Protein AF-A0A2T2UJ06-F1 (afdb_monomer_lite)

pLDDT: mean 90.91, std 10.74, range [47.0, 98.12]

Sequence (88 aa):
MTTPWETSRWSSVDLALLVLRVGIGISFVFVYGWAKISGGPGTWANLGENMALFGVTAWPTFWGFMAAATEFGGGILLMLGLLFRPVL

Structure (mmCIF, N/CA/C/O backbone):
data_AF-A0A2T2UJ06-F1
#
_entry.id   AF-A0A2T2UJ06-F1
#
loop_
_atom_site.group_PDB
_atom_site.id
_atom_site.type_symbol
_atom_site.label_atom_id
_atom_site.label_alt_id
_atom_site.label_comp_id
_atom_site.label_asym_id
_atom_site.label_entity_id
_atom_site.label_seq_id
_atom_site.pdbx_PDB_ins_code
_atom_site.Cartn_x
_atom_site.Cartn_y
_atom_site.Cartn_z
_atom_site.occupancy
_atom_site.B_iso_or_equiv
_atom_site.auth_seq_id
_atom_site.auth_comp_id
_atom_site.auth_asym_id
_atom_site.auth_atom_id
_atom_site.pdbx_PDB_model_num
ATOM 1 N N . MET A 1 1 ? 9.407 7.635 -39.077 1.00 66.31 1 MET A N 1
ATOM 2 C CA . MET A 1 1 ? 10.691 6.912 -39.180 1.00 66.31 1 MET A CA 1
ATOM 3 C C . MET A 1 1 ? 11.529 7.339 -37.981 1.00 66.31 1 MET A C 1
ATOM 5 O O . MET A 1 1 ? 12.042 8.447 -37.992 1.00 66.31 1 MET A O 1
ATOM 9 N N . THR A 1 2 ? 11.540 6.558 -36.899 1.00 68.50 2 THR A N 1
ATOM 10 C CA . THR A 1 2 ? 12.354 6.848 -35.703 1.00 68.50 2 THR A CA 1
ATOM 11 C C . THR A 1 2 ? 13.794 6.458 -36.008 1.00 68.50 2 THR A C 1
ATOM 13 O O . THR A 1 2 ? 14.036 5.355 -36.496 1.00 68.50 2 THR A O 1
ATOM 16 N N . THR A 1 3 ? 14.755 7.345 -35.771 1.00 74.94 3 THR A N 1
ATOM 17 C CA . THR A 1 3 ? 16.174 6.978 -35.875 1.00 74.94 3 THR A CA 1
ATOM 18 C C . THR A 1 3 ? 16.601 6.099 -34.663 1.00 74.94 3 THR A C 1
ATOM 20 O O . THR A 1 3 ? 15.792 5.885 -33.753 1.00 74.94 3 THR A O 1
ATOM 23 N N . PRO A 1 4 ? 17.810 5.505 -34.627 1.00 69.12 4 PRO A N 1
ATOM 24 C CA . PRO A 1 4 ? 18.181 4.482 -33.626 1.00 69.12 4 PRO A CA 1
ATOM 25 C C . PRO A 1 4 ? 18.340 4.958 -32.163 1.00 69.12 4 PRO A C 1
ATOM 27 O O . PRO A 1 4 ? 18.256 4.168 -31.223 1.00 69.12 4 PRO A O 1
ATOM 30 N N . TRP A 1 5 ? 18.598 6.248 -31.940 1.00 66.88 5 TRP A N 1
ATOM 31 C CA . TRP A 1 5 ? 18.816 6.844 -30.611 1.00 66.88 5 TRP A CA 1
ATOM 32 C C . TRP A 1 5 ? 17.558 7.000 -29.711 1.00 66.88 5 TRP A C 1
ATOM 34 O O . TRP A 1 5 ? 17.550 6.554 -28.572 1.00 66.88 5 TRP A O 1
ATOM 44 N N . GLU A 1 6 ? 16.464 7.580 -30.197 1.00 68.00 6 GLU A N 1
ATOM 45 C CA . GLU A 1 6 ? 15.102 7.576 -29.668 1.00 68.00 6 GLU A CA 1
ATOM 46 C C . GLU A 1 6 ? 14.627 6.182 -29.292 1.00 68.00 6 GLU A C 1
ATOM 48 O O . GLU A 1 6 ? 14.162 6.035 -28.172 1.00 68.00 6 GLU A O 1
ATOM 53 N N . THR A 1 7 ? 14.763 5.152 -30.138 1.00 71.44 7 THR A N 1
ATOM 54 C CA . THR A 1 7 ? 14.309 3.794 -29.771 1.00 71.44 7 THR A CA 1
ATOM 55 C C . THR A 1 7 ? 15.031 3.262 -28.532 1.00 71.44 7 THR A C 1
ATOM 57 O O . THR A 1 7 ? 14.399 2.675 -27.657 1.00 71.44 7 THR A O 1
ATOM 60 N N . SER A 1 8 ? 16.334 3.540 -28.403 1.00 75.06 8 SER A N 1
ATOM 61 C CA . SER A 1 8 ? 17.112 3.211 -27.200 1.00 75.06 8 SER A CA 1
ATOM 62 C C . SER A 1 8 ? 16.638 4.004 -25.968 1.00 75.06 8 SER A C 1
ATOM 64 O O . SER A 1 8 ? 16.466 3.444 -24.880 1.00 75.06 8 SER A O 1
ATOM 66 N N . ARG A 1 9 ? 16.333 5.299 -26.141 1.00 75.06 9 ARG A N 1
ATOM 67 C CA . ARG A 1 9 ? 15.785 6.155 -25.075 1.00 75.06 9 ARG A CA 1
ATOM 68 C C . ARG A 1 9 ? 14.424 5.659 -24.580 1.00 75.06 9 ARG A C 1
ATOM 70 O O . ARG A 1 9 ? 14.241 5.554 -23.372 1.00 75.06 9 ARG A O 1
ATOM 77 N N . TRP A 1 10 ? 13.499 5.331 -25.482 1.00 77.88 10 TRP A N 1
ATOM 78 C CA . TRP A 1 10 ? 12.173 4.804 -25.133 1.00 77.88 10 TRP A CA 1
ATOM 79 C C . TRP A 1 10 ? 12.282 3.473 -24.383 1.00 77.88 10 TRP A C 1
ATOM 81 O O . TRP A 1 10 ? 11.704 3.338 -23.310 1.00 77.88 10 TRP A O 1
ATOM 91 N N . SER A 1 11 ? 13.149 2.562 -24.840 1.00 83.94 11 SER A N 1
ATOM 9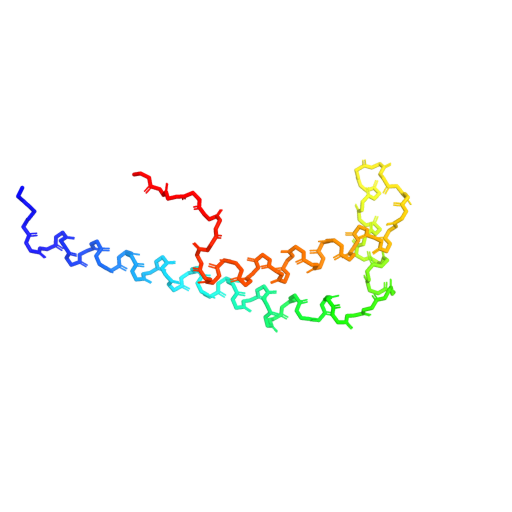2 C CA . SER A 1 11 ? 13.421 1.306 -24.127 1.00 83.94 11 SER A CA 1
ATOM 93 C C . SER A 1 11 ? 13.964 1.521 -22.708 1.00 83.94 11 SER A C 1
ATOM 95 O O . SER A 1 11 ? 13.659 0.739 -21.808 1.00 83.94 11 SER A O 1
ATOM 97 N N . SER A 1 12 ? 14.768 2.565 -22.496 1.00 89.12 12 SER A N 1
ATOM 98 C CA . SER A 1 12 ? 15.325 2.890 -21.177 1.00 89.12 12 SER A CA 1
ATOM 99 C C . SER A 1 12 ? 14.256 3.455 -20.237 1.00 89.12 12 SER A C 1
ATOM 101 O O . SER A 1 12 ? 14.237 3.130 -19.050 1.00 89.12 12 SER A O 1
ATOM 103 N N . VAL A 1 13 ? 13.346 4.274 -20.772 1.00 91.12 13 VAL A N 1
ATOM 104 C CA . VAL A 1 13 ? 12.189 4.807 -20.037 1.00 91.12 13 VAL A CA 1
ATOM 105 C C . VAL A 1 13 ? 11.233 3.681 -19.649 1.00 91.12 13 VAL A C 1
ATOM 107 O O . VAL A 1 13 ? 10.856 3.594 -18.483 1.00 91.12 13 VAL A O 1
ATOM 110 N N . ASP A 1 14 ? 10.904 2.783 -20.577 1.00 91.12 14 ASP A N 1
ATOM 111 C CA . ASP A 1 14 ? 10.016 1.647 -20.308 1.00 91.12 14 ASP A CA 1
ATOM 112 C C . ASP A 1 14 ? 10.589 0.734 -19.219 1.00 91.12 14 ASP A C 1
ATOM 114 O O . ASP A 1 14 ? 9.873 0.315 -18.307 1.00 91.12 14 ASP A O 1
ATOM 118 N N . LEU A 1 15 ? 11.902 0.481 -19.257 1.00 92.75 15 LEU A N 1
ATOM 119 C CA . LEU A 1 15 ? 12.590 -0.279 -18.219 1.00 92.75 15 LEU A CA 1
ATOM 120 C C . LEU A 1 15 ? 12.553 0.441 -16.864 1.00 92.75 15 LEU A C 1
ATOM 122 O O . LEU A 1 15 ? 12.273 -0.190 -15.845 1.00 92.75 15 LEU A O 1
ATOM 126 N N . ALA A 1 16 ? 12.799 1.753 -16.831 1.00 94.56 16 ALA A N 1
ATOM 127 C CA . ALA A 1 16 ? 12.737 2.535 -15.598 1.00 94.56 16 ALA A CA 1
ATOM 128 C C . ALA A 1 16 ? 11.324 2.532 -14.990 1.00 94.56 16 ALA A C 1
ATOM 130 O O . ALA A 1 16 ? 11.173 2.357 -13.779 1.00 94.56 16 ALA A O 1
ATOM 131 N N . LEU A 1 17 ? 10.286 2.661 -15.822 1.00 92.50 17 LEU A N 1
ATOM 132 C CA . LEU A 1 17 ? 8.888 2.576 -15.397 1.00 92.50 17 LEU A CA 1
ATOM 133 C C . LEU A 1 17 ? 8.530 1.173 -14.896 1.00 92.50 17 LEU A C 1
ATOM 135 O O . LEU A 1 17 ? 7.834 1.047 -13.886 1.00 92.50 17 LEU A O 1
ATOM 139 N N . LEU A 1 18 ? 9.038 0.120 -15.543 1.00 93.25 18 LEU A N 1
ATOM 140 C CA . LEU A 1 18 ? 8.865 -1.258 -15.083 1.00 93.25 18 LEU A CA 1
ATOM 141 C C . LEU A 1 18 ? 9.506 -1.471 -13.706 1.00 93.25 18 LEU A C 1
ATOM 143 O O . LEU A 1 18 ? 8.865 -2.030 -12.815 1.00 93.25 18 LEU A O 1
ATOM 147 N N . VAL A 1 19 ? 10.741 -1.000 -13.517 1.00 96.00 19 VAL A N 1
ATOM 148 C CA . VAL A 1 19 ? 11.456 -1.089 -12.234 1.00 96.00 19 VAL A CA 1
ATOM 149 C C . VAL A 1 19 ? 10.720 -0.309 -11.152 1.00 96.00 19 VAL A C 1
ATOM 151 O O . VAL A 1 19 ? 10.521 -0.840 -10.062 1.00 96.00 19 VAL A O 1
ATOM 154 N N . LEU A 1 20 ? 10.267 0.912 -11.446 1.00 94.75 20 LEU A N 1
ATOM 155 C CA . LEU A 1 20 ? 9.493 1.718 -10.504 1.00 94.75 20 LEU A CA 1
ATOM 156 C C . LEU A 1 20 ? 8.209 0.996 -10.090 1.00 94.75 20 LEU A C 1
ATOM 158 O O . LEU A 1 20 ? 7.910 0.894 -8.901 1.00 94.75 20 LEU A O 1
ATOM 162 N N . ARG A 1 21 ? 7.475 0.451 -11.063 1.00 93.94 21 ARG A N 1
ATOM 163 C CA . ARG A 1 21 ? 6.240 -0.294 -10.819 1.00 93.94 21 ARG A CA 1
ATOM 164 C C . ARG A 1 21 ? 6.506 -1.498 -9.921 1.00 93.94 21 ARG A C 1
ATOM 166 O O . ARG A 1 21 ? 5.911 -1.622 -8.856 1.00 93.94 21 ARG A O 1
ATOM 173 N N . VAL A 1 22 ? 7.426 -2.373 -10.310 1.00 96.12 22 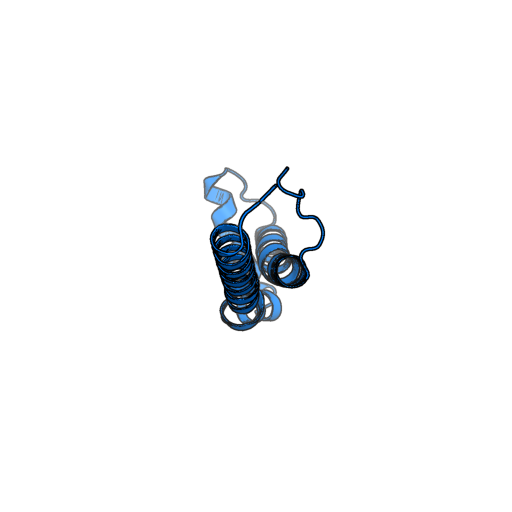VAL A N 1
ATOM 174 C CA . VAL A 1 22 ? 7.718 -3.581 -9.529 1.00 96.12 22 VAL A CA 1
ATOM 175 C C . VAL A 1 22 ? 8.274 -3.221 -8.149 1.00 96.12 22 VAL A C 1
ATOM 177 O O . VAL A 1 22 ? 7.841 -3.799 -7.159 1.00 96.12 22 VAL A O 1
ATOM 180 N N . GLY A 1 23 ? 9.154 -2.224 -8.054 1.00 96.44 23 GLY A N 1
ATOM 181 C CA . GLY A 1 23 ? 9.725 -1.761 -6.788 1.00 96.44 23 GLY A CA 1
ATOM 182 C C . GLY A 1 23 ? 8.677 -1.228 -5.808 1.00 96.44 23 GLY A C 1
ATOM 183 O O . GLY A 1 23 ? 8.688 -1.605 -4.635 1.00 96.44 23 GLY A O 1
ATOM 184 N N . ILE A 1 24 ? 7.729 -0.409 -6.278 1.00 95.94 24 ILE A N 1
ATOM 185 C CA . ILE A 1 24 ? 6.606 0.068 -5.451 1.00 95.94 24 ILE A CA 1
ATOM 186 C C . ILE A 1 24 ? 5.705 -1.103 -5.047 1.00 95.94 24 ILE A C 1
ATOM 188 O O . ILE A 1 24 ? 5.313 -1.215 -3.889 1.00 95.94 24 ILE A O 1
ATOM 192 N N . GLY A 1 25 ? 5.401 -2.012 -5.971 1.00 96.56 25 GLY A N 1
ATOM 193 C CA . GLY A 1 25 ? 4.574 -3.174 -5.657 1.00 96.56 25 GLY A CA 1
ATOM 194 C C . GLY A 1 25 ? 5.221 -4.100 -4.619 1.00 96.56 25 GLY A C 1
ATOM 195 O O . GLY A 1 25 ? 4.541 -4.572 -3.710 1.00 96.56 25 GLY A O 1
ATOM 196 N N . ILE A 1 26 ? 6.544 -4.280 -4.677 1.00 97.50 26 ILE A N 1
ATOM 197 C CA . ILE A 1 26 ? 7.309 -5.019 -3.664 1.00 97.50 26 ILE A CA 1
ATOM 198 C C . ILE A 1 26 ? 7.192 -4.348 -2.295 1.00 97.50 26 ILE A C 1
ATOM 200 O O . ILE A 1 26 ? 6.998 -5.048 -1.301 1.00 97.50 26 ILE A O 1
ATOM 204 N N . SER A 1 27 ? 7.285 -3.016 -2.213 1.00 96.31 27 SER A N 1
ATOM 205 C CA . SER A 1 27 ? 7.163 -2.327 -0.923 1.00 96.31 27 SER A CA 1
ATOM 206 C C . SER A 1 27 ? 5.766 -2.510 -0.321 1.00 96.31 27 SER A C 1
ATOM 208 O O . SER A 1 27 ? 5.635 -2.830 0.863 1.00 96.31 27 SER A O 1
ATOM 210 N N . PHE A 1 28 ? 4.724 -2.427 -1.147 1.00 96.69 28 PHE A N 1
ATOM 211 C CA . PHE A 1 28 ? 3.342 -2.618 -0.711 1.00 96.69 28 PHE A CA 1
ATOM 212 C C . PHE A 1 28 ? 3.051 -4.058 -0.295 1.00 96.69 28 PHE A C 1
ATOM 214 O O . PHE A 1 28 ? 2.282 -4.262 0.632 1.00 96.69 28 PHE A O 1
ATOM 221 N N . VAL A 1 29 ? 3.677 -5.062 -0.910 1.00 97.50 29 VAL A N 1
ATOM 222 C CA . VAL A 1 29 ? 3.440 -6.471 -0.559 1.00 97.50 29 VAL A CA 1
ATOM 223 C C . VAL A 1 29 ? 4.332 -6.932 0.587 1.00 97.50 29 VAL A C 1
ATOM 225 O O . VAL A 1 29 ? 3.829 -7.419 1.596 1.00 97.50 29 VAL A O 1
ATOM 228 N N . PHE A 1 30 ? 5.648 -6.782 0.454 1.00 96.00 30 PHE A N 1
ATOM 229 C CA . PHE A 1 30 ? 6.618 -7.433 1.338 1.00 96.00 30 PHE A CA 1
ATOM 230 C C . PHE A 1 30 ? 7.108 -6.540 2.475 1.00 96.00 30 PHE A C 1
ATOM 232 O O . PHE A 1 30 ? 7.417 -7.053 3.547 1.00 96.00 30 PHE A O 1
ATOM 239 N N . VAL A 1 31 ? 7.186 -5.223 2.262 1.00 94.06 31 VAL A N 1
ATOM 240 C CA . VAL A 1 31 ? 7.725 -4.302 3.277 1.00 94.06 31 VAL A CA 1
ATOM 241 C C . VAL A 1 31 ? 6.629 -3.842 4.238 1.00 94.06 31 VAL A C 1
ATOM 243 O O . VAL A 1 31 ? 6.840 -3.856 5.448 1.00 94.06 31 VAL A O 1
ATOM 246 N N . TYR A 1 32 ? 5.455 -3.467 3.721 1.00 93.31 32 TYR A N 1
ATOM 247 C CA . TYR A 1 32 ? 4.398 -2.845 4.528 1.00 93.31 32 TYR A CA 1
ATOM 248 C C . TYR A 1 32 ? 3.099 -3.657 4.590 1.00 93.31 32 TYR A C 1
ATOM 250 O O . TYR A 1 32 ? 2.557 -3.864 5.679 1.00 93.31 32 TYR A O 1
ATOM 258 N N . GLY A 1 33 ? 2.587 -4.136 3.455 1.00 94.19 33 GLY A N 1
ATOM 259 C CA . GLY A 1 33 ? 1.255 -4.743 3.399 1.00 94.19 33 GLY A CA 1
ATOM 260 C C . GLY A 1 33 ? 1.166 -6.102 4.074 1.00 94.19 33 GLY A C 1
ATOM 261 O O . GLY A 1 33 ? 0.151 -6.364 4.713 1.00 94.19 33 GLY A O 1
ATOM 262 N N . TRP A 1 34 ? 2.215 -6.935 4.015 1.00 96.31 34 TRP A N 1
ATOM 263 C CA . TRP A 1 34 ? 2.214 -8.228 4.709 1.00 96.31 34 TRP A CA 1
ATOM 264 C C . TRP A 1 34 ? 1.948 -8.061 6.207 1.00 96.31 34 TRP A C 1
ATOM 266 O O . TRP A 1 34 ? 1.001 -8.642 6.727 1.00 96.31 34 TRP A O 1
ATOM 276 N N . ALA A 1 35 ? 2.710 -7.191 6.880 1.00 95.31 35 ALA A N 1
ATOM 277 C CA . ALA A 1 35 ? 2.546 -6.933 8.310 1.00 95.31 35 ALA A CA 1
ATOM 278 C C . ALA A 1 35 ? 1.141 -6.407 8.661 1.00 95.31 35 ALA A C 1
ATOM 280 O O . ALA A 1 35 ? 0.592 -6.753 9.708 1.00 95.31 35 ALA A O 1
ATOM 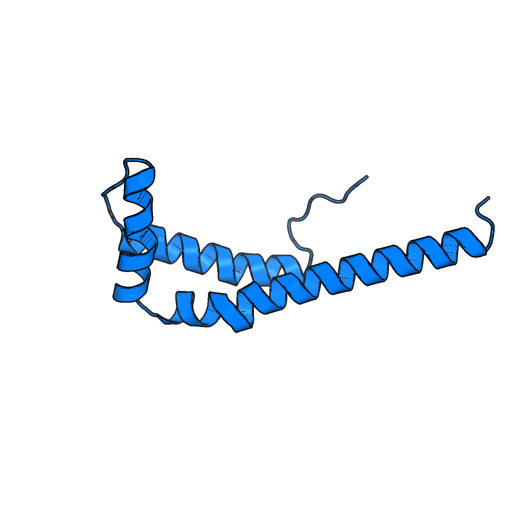281 N N . LYS A 1 36 ? 0.532 -5.601 7.780 1.00 95.06 36 LYS A N 1
ATOM 282 C CA . LYS A 1 36 ? -0.825 -5.067 7.971 1.00 95.06 36 LYS A CA 1
ATOM 283 C C . LYS A 1 36 ? -1.897 -6.137 7.777 1.00 95.06 36 LYS A C 1
ATOM 285 O O . LYS A 1 36 ? -2.805 -6.249 8.601 1.00 95.06 36 LYS A O 1
ATOM 290 N N . ILE A 1 37 ? -1.802 -6.940 6.717 1.00 96.69 37 ILE A N 1
ATOM 291 C CA . ILE A 1 37 ? -2.822 -7.949 6.418 1.00 96.69 37 ILE A CA 1
ATOM 292 C C . ILE A 1 37 ? -2.733 -9.151 7.362 1.00 96.69 37 ILE A C 1
ATOM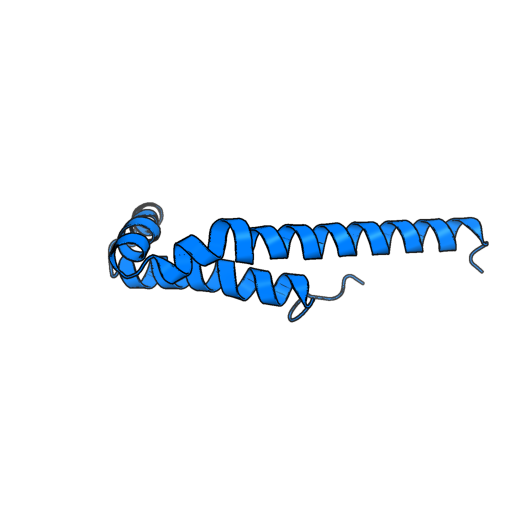 294 O O . ILE A 1 37 ? -3.766 -9.705 7.721 1.00 96.69 37 ILE A O 1
ATOM 298 N N . SER A 1 38 ? -1.540 -9.503 7.850 1.00 96.94 38 SER A N 1
ATOM 299 C CA . SER A 1 38 ? -1.355 -10.566 8.846 1.00 96.94 38 SER A CA 1
ATOM 300 C C . SER A 1 38 ? -1.520 -10.098 10.300 1.00 96.94 38 SER A C 1
ATOM 302 O O . SER A 1 38 ? -1.453 -10.925 11.205 1.00 96.94 38 SER A O 1
ATOM 304 N N . GLY A 1 39 ? -1.708 -8.796 10.550 1.00 94.75 39 GLY A N 1
ATOM 305 C CA . GLY A 1 39 ? -1.786 -8.221 11.903 1.00 94.75 39 GLY A CA 1
ATOM 306 C C . GLY A 1 39 ? -3.061 -8.570 12.687 1.00 94.75 39 GLY A C 1
ATOM 307 O O . GLY A 1 39 ? -3.093 -8.462 13.911 1.00 94.75 39 GLY A O 1
ATOM 308 N N . GLY A 1 40 ? -4.110 -9.035 12.002 1.00 96.44 40 GLY A N 1
ATOM 309 C CA . GLY A 1 40 ? -5.362 -9.475 12.620 1.00 96.44 40 GLY A CA 1
ATOM 310 C C . GLY A 1 40 ? -6.276 -8.337 13.108 1.00 96.44 40 GLY A C 1
ATOM 311 O O . GLY A 1 40 ? -5.998 -7.155 12.883 1.00 96.44 40 GLY A O 1
ATOM 312 N N . PRO A 1 41 ? -7.386 -8.673 13.799 1.00 96.94 41 PRO A N 1
ATOM 313 C CA . PRO A 1 41 ? -8.466 -7.726 14.091 1.00 96.94 41 PRO A CA 1
ATOM 314 C C . PRO A 1 41 ? -8.058 -6.485 14.891 1.00 96.94 41 PRO A C 1
ATOM 316 O O . PRO A 1 41 ? -8.627 -5.419 14.671 1.00 96.94 41 PRO A O 1
ATOM 319 N N . GLY A 1 42 ? -7.080 -6.601 15.797 1.00 97.38 42 GLY A N 1
ATOM 320 C CA . GLY A 1 42 ? -6.581 -5.468 16.585 1.00 97.38 42 GLY A CA 1
ATOM 321 C C . GLY A 1 42 ? -5.824 -4.450 15.729 1.00 97.38 42 GLY A C 1
ATOM 322 O O . GLY A 1 42 ? -6.117 -3.257 15.783 1.00 97.38 42 GLY A O 1
ATOM 323 N N . THR A 1 43 ? -4.910 -4.920 14.875 1.00 96.69 43 THR A N 1
ATOM 324 C CA . THR A 1 43 ? -4.202 -4.069 13.906 1.00 96.69 43 THR A CA 1
ATOM 325 C C . THR A 1 43 ? -5.174 -3.414 12.935 1.00 96.69 43 THR A C 1
ATOM 327 O O . THR A 1 43 ? -5.054 -2.224 12.651 1.00 96.69 43 THR A O 1
ATOM 330 N N . TRP A 1 44 ? -6.167 -4.158 12.450 1.00 98.12 44 TRP A N 1
ATOM 331 C CA . TRP A 1 44 ? -7.172 -3.608 11.545 1.00 98.12 44 TRP A CA 1
ATOM 332 C C . TRP A 1 44 ? -8.078 -2.592 12.239 1.00 98.12 44 TRP A C 1
ATOM 334 O O . TRP A 1 44 ? -8.388 -1.566 11.649 1.00 98.12 44 TRP A O 1
ATOM 344 N N . ALA A 1 45 ? -8.475 -2.820 13.493 1.00 97.81 45 ALA A N 1
ATOM 345 C CA . ALA A 1 45 ? -9.240 -1.833 14.253 1.00 97.81 45 ALA A CA 1
ATOM 346 C C . ALA A 1 45 ? -8.469 -0.513 14.361 1.00 97.81 45 ALA A C 1
ATOM 348 O O . ALA A 1 45 ? -8.991 0.523 13.963 1.00 97.81 45 ALA A O 1
ATOM 349 N N . ASN A 1 46 ? -7.203 -0.570 14.783 1.00 97.25 46 ASN A N 1
ATOM 350 C CA . ASN A 1 46 ? -6.354 0.614 14.902 1.00 97.25 46 ASN A CA 1
ATOM 351 C C . ASN A 1 46 ? -6.159 1.332 13.555 1.00 97.25 46 ASN A C 1
ATOM 353 O O . ASN A 1 46 ? -6.253 2.553 13.472 1.00 97.25 46 ASN A O 1
ATOM 357 N N . LEU A 1 47 ? -5.952 0.579 12.471 1.00 96.62 47 LEU A N 1
ATOM 358 C CA . LEU A 1 47 ? -5.808 1.166 11.141 1.00 96.62 47 LEU A CA 1
ATOM 359 C C . LEU A 1 47 ? -7.103 1.847 10.671 1.00 96.62 47 LEU A C 1
ATOM 361 O O . LEU A 1 47 ? -7.052 2.919 10.067 1.00 96.62 47 LEU A O 1
ATOM 365 N N . GLY A 1 48 ? -8.254 1.235 10.951 1.00 97.31 48 GLY A N 1
ATOM 366 C CA . GLY A 1 48 ? -9.559 1.745 10.549 1.00 97.31 48 GLY A CA 1
ATOM 367 C C . GLY A 1 48 ? -10.131 2.838 11.448 1.00 97.31 48 GLY A C 1
ATOM 368 O O . GLY A 1 48 ? -11.021 3.550 10.997 1.00 97.31 48 GLY A O 1
ATOM 369 N N . GLU A 1 49 ? -9.608 3.051 12.658 1.00 97.56 49 GLU A N 1
ATOM 370 C CA . GLU A 1 49 ? -9.948 4.218 13.495 1.00 97.56 49 GLU A CA 1
ATOM 371 C C . GLU A 1 49 ? -9.682 5.545 12.768 1.00 97.56 49 GLU A C 1
ATOM 373 O O . GLU A 1 49 ? -10.399 6.522 12.981 1.00 97.56 49 GLU A O 1
ATOM 378 N N . ASN A 1 50 ? -8.736 5.563 11.821 1.00 97.00 50 ASN A N 1
ATOM 379 C CA . ASN A 1 50 ? -8.475 6.720 10.960 1.00 97.00 50 ASN A CA 1
ATOM 380 C C . ASN A 1 50 ? -9.691 7.141 10.115 1.00 97.00 50 ASN A C 1
ATOM 382 O O . ASN A 1 50 ? -9.756 8.286 9.668 1.00 97.00 50 ASN A O 1
ATOM 386 N N . MET A 1 51 ? -10.686 6.267 9.928 1.00 97.56 51 MET A N 1
ATOM 387 C CA . MET A 1 51 ? -11.945 6.620 9.264 1.00 97.56 51 MET A CA 1
ATOM 388 C C . MET A 1 51 ? -12.758 7.667 10.035 1.00 97.56 51 MET A C 1
ATOM 390 O O . MET A 1 51 ? -13.575 8.369 9.430 1.00 97.56 51 MET A O 1
ATOM 394 N N . ALA A 1 52 ? -12.487 7.856 11.331 1.00 96.75 52 ALA A N 1
ATOM 395 C CA . ALA A 1 52 ? -13.086 8.926 12.122 1.00 96.75 52 ALA A CA 1
ATOM 396 C C . ALA A 1 52 ? -12.751 10.321 11.562 1.00 96.75 52 ALA A C 1
ATOM 398 O O . ALA A 1 52 ? -13.571 11.230 11.683 1.00 96.75 52 ALA A O 1
ATOM 399 N N . LEU A 1 53 ? -11.610 10.480 10.872 1.00 96.69 53 LEU A N 1
ATOM 400 C CA . LEU A 1 53 ? -11.244 11.718 10.166 1.00 96.69 53 LEU A CA 1
ATOM 401 C C . LEU A 1 53 ? -12.243 12.078 9.054 1.00 96.69 53 LEU A C 1
ATOM 403 O O . LEU A 1 53 ? -12.408 13.249 8.725 1.00 96.69 53 LEU A O 1
ATOM 407 N N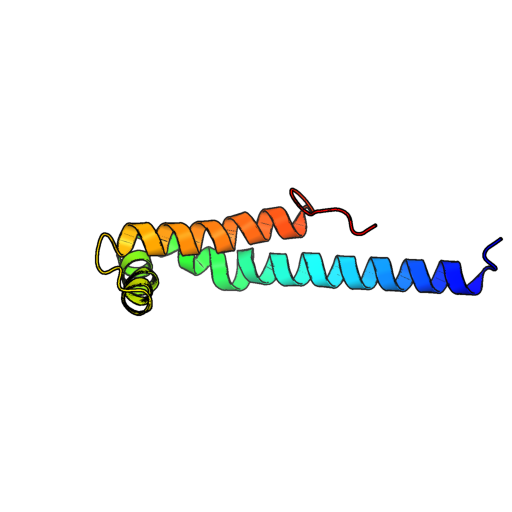 . PHE A 1 54 ? -12.933 11.077 8.505 1.00 95.50 54 PHE A N 1
ATOM 408 C CA . PHE A 1 54 ? -13.982 11.229 7.497 1.00 95.50 54 PHE A CA 1
ATOM 409 C C . PHE A 1 54 ? -15.395 11.192 8.105 1.00 95.50 54 PHE A C 1
ATOM 411 O O . PHE A 1 54 ? -16.379 11.079 7.376 1.00 95.50 54 PHE A O 1
ATOM 418 N N . GLY A 1 55 ? -15.515 11.257 9.436 1.00 96.38 55 GLY A N 1
ATOM 419 C CA . GLY A 1 55 ? -16.791 11.173 10.151 1.00 96.38 55 GLY A CA 1
ATOM 420 C C . GLY A 1 55 ? -17.361 9.754 10.269 1.00 96.38 55 GLY A C 1
ATOM 421 O O . GLY A 1 55 ? -18.490 9.588 10.727 1.00 96.38 55 GLY A O 1
ATOM 422 N N . VAL A 1 56 ? -16.601 8.723 9.885 1.00 96.12 56 VAL A N 1
ATOM 423 C CA . VAL A 1 56 ? -17.031 7.321 9.958 1.00 96.12 56 VAL A CA 1
ATOM 424 C C . VAL A 1 56 ? -16.399 6.661 11.181 1.00 96.12 56 VAL A C 1
ATOM 426 O O . VAL A 1 56 ? -15.230 6.294 11.175 1.00 96.12 56 VAL A O 1
ATOM 429 N N . THR A 1 57 ? -17.187 6.487 12.241 1.00 95.69 57 THR A N 1
ATOM 430 C CA . THR A 1 57 ? -16.757 5.824 13.490 1.00 95.69 57 THR A CA 1
ATOM 431 C C . THR A 1 57 ? -17.245 4.377 13.607 1.00 95.69 57 THR A C 1
ATOM 433 O O . THR A 1 57 ? -16.890 3.663 14.543 1.00 95.69 57 THR A O 1
ATOM 436 N N . ALA A 1 58 ? -18.062 3.925 12.654 1.00 96.00 58 ALA A N 1
ATOM 437 C CA . ALA A 1 58 ? -18.599 2.574 12.624 1.00 96.00 58 ALA A CA 1
ATOM 438 C C . ALA A 1 58 ? -17.610 1.579 11.999 1.00 96.00 58 ALA A C 1
ATOM 440 O O . ALA A 1 58 ? -16.959 1.875 10.999 1.00 96.00 58 ALA A O 1
ATOM 441 N N . TRP A 1 59 ? -17.570 0.368 12.562 1.00 96.31 59 TRP A N 1
ATOM 442 C CA . TRP A 1 59 ? -16.833 -0.801 12.052 1.00 96.31 59 TRP A CA 1
ATOM 443 C C . TRP A 1 59 ? -15.350 -0.550 11.711 1.00 96.31 59 TRP A C 1
ATOM 445 O O . TRP A 1 59 ? -14.907 -0.890 10.611 1.00 96.31 59 TRP A O 1
ATOM 455 N N . PRO A 1 60 ? -14.543 -0.024 12.650 1.00 96.12 60 PRO A N 1
ATOM 456 C CA . PRO A 1 60 ? -13.133 0.281 12.400 1.00 96.12 60 PRO A CA 1
ATOM 457 C C . PRO A 1 60 ? -12.349 -0.944 11.904 1.00 96.12 60 PRO A C 1
ATOM 459 O O . PRO A 1 60 ? -11.620 -0.859 10.923 1.00 96.12 60 PRO A O 1
ATOM 462 N N . THR A 1 61 ? -12.574 -2.127 12.482 1.00 97.56 61 THR A N 1
ATOM 463 C CA . THR A 1 61 ? -11.913 -3.367 12.044 1.00 97.56 61 THR A CA 1
ATOM 464 C C . THR A 1 61 ? -12.174 -3.703 10.574 1.00 97.56 61 THR A C 1
ATOM 466 O O . THR A 1 61 ? -11.256 -4.134 9.881 1.00 97.56 61 THR A O 1
ATOM 469 N N . PHE A 1 62 ? -13.398 -3.491 10.079 1.00 97.75 62 PHE A N 1
ATOM 470 C CA . PHE A 1 62 ? -13.731 -3.738 8.674 1.00 97.75 62 PHE A CA 1
ATOM 471 C C . PHE A 1 62 ? -12.967 -2.779 7.760 1.00 97.75 62 PHE A C 1
ATOM 473 O O . PHE A 1 62 ? -12.309 -3.215 6.818 1.00 97.75 62 PHE A O 1
ATOM 480 N N . TRP A 1 63 ? -12.995 -1.482 8.066 1.00 97.81 63 TRP A N 1
ATOM 481 C CA . TRP A 1 63 ? -12.319 -0.479 7.245 1.00 97.81 63 TRP A CA 1
ATOM 482 C C . TRP A 1 63 ? -10.803 -0.645 7.235 1.00 97.81 63 TRP A C 1
ATOM 484 O O . TRP A 1 63 ? -10.187 -0.530 6.176 1.00 97.81 63 TRP A O 1
ATOM 494 N N . GLY A 1 64 ? -10.193 -0.977 8.372 1.00 97.69 64 GLY A N 1
ATOM 495 C CA . GLY A 1 64 ? -8.759 -1.244 8.407 1.00 97.69 64 GLY A CA 1
ATOM 496 C C . GLY A 1 64 ? -8.373 -2.538 7.698 1.00 97.69 64 GLY A C 1
ATOM 497 O O . GLY A 1 64 ? -7.339 -2.569 7.034 1.00 97.69 64 GLY A O 1
ATOM 498 N N . PHE A 1 65 ? -9.212 -3.579 7.743 1.00 98.12 65 PHE A N 1
ATOM 499 C CA . PHE A 1 65 ? -8.993 -4.769 6.920 1.00 98.12 65 PHE A CA 1
ATOM 500 C C . PHE A 1 65 ? -9.063 -4.419 5.432 1.00 98.12 65 PHE A C 1
ATOM 502 O O . PHE A 1 65 ? -8.174 -4.803 4.679 1.00 98.12 65 PHE A O 1
ATOM 509 N N . MET A 1 66 ? -10.063 -3.640 5.008 1.00 97.94 66 MET A N 1
ATOM 510 C CA . MET A 1 66 ? -10.190 -3.191 3.618 1.00 97.94 66 MET A CA 1
ATOM 511 C C . MET A 1 66 ? -8.990 -2.349 3.172 1.00 97.94 66 MET A C 1
ATOM 513 O O . MET A 1 66 ? -8.510 -2.527 2.051 1.00 97.94 66 MET A O 1
ATOM 517 N N . ALA A 1 67 ? -8.461 -1.484 4.041 1.00 96.88 67 ALA A N 1
ATOM 518 C CA . ALA A 1 67 ? -7.240 -0.729 3.773 1.00 96.88 67 ALA A CA 1
ATOM 519 C C . ALA A 1 67 ? -6.028 -1.661 3.591 1.00 96.88 67 ALA A C 1
ATOM 521 O O . ALA A 1 67 ? -5.341 -1.580 2.573 1.00 96.88 67 ALA A O 1
ATOM 522 N N . ALA A 1 68 ? -5.812 -2.599 4.519 1.00 97.69 68 ALA A N 1
ATOM 523 C CA . ALA A 1 68 ? -4.719 -3.569 4.441 1.00 97.69 68 ALA A CA 1
ATOM 524 C C . ALA A 1 68 ? -4.834 -4.494 3.213 1.00 97.69 68 ALA A C 1
ATOM 526 O O . ALA A 1 68 ? -3.842 -4.752 2.531 1.00 97.69 68 ALA A O 1
ATOM 527 N N . ALA A 1 69 ? -6.046 -4.958 2.898 1.00 97.81 69 ALA A N 1
ATOM 528 C CA . ALA A 1 69 ? -6.334 -5.790 1.735 1.00 97.81 69 ALA A CA 1
ATOM 529 C C . ALA A 1 69 ? -6.107 -5.035 0.421 1.00 97.81 69 ALA A C 1
ATOM 531 O O . ALA A 1 69 ? -5.544 -5.598 -0.518 1.00 97.81 69 ALA A O 1
ATOM 532 N N . THR A 1 70 ? -6.492 -3.759 0.362 1.00 96.56 70 THR A N 1
ATOM 533 C CA . THR A 1 70 ? -6.263 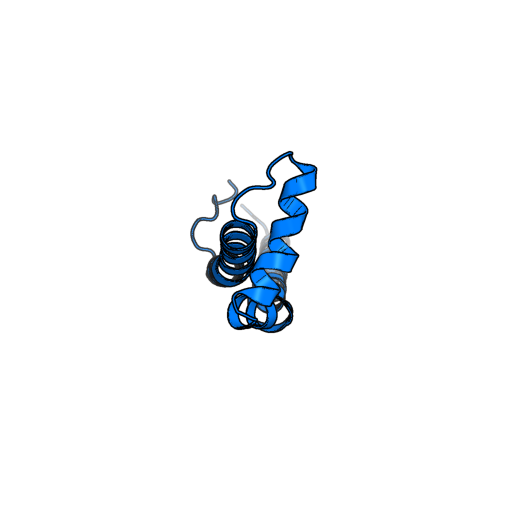-2.910 -0.816 1.00 96.56 70 THR A CA 1
ATOM 534 C C . THR A 1 70 ? -4.780 -2.624 -1.012 1.00 96.56 70 THR A C 1
ATOM 536 O O . THR A 1 70 ? -4.299 -2.680 -2.138 1.00 96.56 70 THR A O 1
ATOM 539 N N . GLU A 1 71 ? -4.033 -2.367 0.060 1.00 96.94 71 GLU A N 1
ATOM 540 C CA . GLU A 1 71 ? -2.587 -2.142 -0.014 1.00 96.94 71 GLU A CA 1
ATOM 541 C C . GLU A 1 71 ? -1.843 -3.400 -0.483 1.00 96.94 71 GLU A C 1
ATOM 543 O O . GLU A 1 71 ? -1.089 -3.349 -1.456 1.00 96.94 71 GLU A O 1
ATOM 548 N N . PHE A 1 72 ? -2.108 -4.548 0.145 1.00 97.44 72 PHE A N 1
ATOM 549 C CA . PHE A 1 72 ? -1.449 -5.809 -0.196 1.00 97.44 72 PHE A CA 1
ATOM 550 C C . PHE A 1 72 ? -1.880 -6.335 -1.573 1.00 97.44 72 PHE A C 1
ATOM 552 O O . PHE A 1 72 ? -1.047 -6.579 -2.447 1.00 97.44 72 PHE A O 1
ATOM 559 N N . GLY A 1 73 ? -3.189 -6.473 -1.802 1.00 96.75 73 GLY A N 1
ATOM 560 C CA . GLY A 1 73 ? -3.733 -6.951 -3.073 1.00 96.75 73 GLY A CA 1
ATOM 561 C C . GLY A 1 73 ? -3.449 -5.986 -4.224 1.00 96.75 73 GLY A C 1
ATOM 562 O O . GLY A 1 73 ? -3.057 -6.415 -5.309 1.00 96.75 73 GLY A O 1
ATOM 563 N N . GLY A 1 74 ? -3.561 -4.679 -3.979 1.00 95.12 74 GLY A N 1
ATOM 564 C CA . GLY A 1 74 ? -3.201 -3.639 -4.940 1.00 95.12 74 GLY A CA 1
ATOM 565 C C . GLY A 1 74 ? -1.717 -3.665 -5.294 1.00 95.12 74 GLY A C 1
ATOM 566 O O . GLY A 1 74 ? -1.385 -3.545 -6.470 1.00 95.12 74 GLY A O 1
ATOM 567 N N . GLY A 1 75 ? -0.828 -3.914 -4.327 1.00 95.81 75 GLY A N 1
ATOM 568 C CA . GLY A 1 75 ? 0.600 -4.116 -4.579 1.00 95.81 75 GLY A CA 1
ATOM 569 C C . GLY A 1 75 ? 0.882 -5.288 -5.528 1.00 95.81 75 GLY A C 1
ATOM 570 O O . GLY A 1 75 ? 1.684 -5.148 -6.454 1.00 95.81 75 GLY A O 1
ATOM 571 N N . ILE A 1 76 ? 0.174 -6.414 -5.370 1.00 96.31 76 ILE A N 1
ATOM 572 C CA . ILE A 1 76 ? 0.271 -7.569 -6.284 1.00 96.31 76 ILE A CA 1
ATOM 573 C C . ILE A 1 76 ? -0.193 -7.185 -7.691 1.00 96.31 76 ILE A C 1
ATOM 575 O O . ILE A 1 76 ? 0.529 -7.413 -8.665 1.00 96.31 76 ILE A O 1
ATOM 579 N N . LEU A 1 77 ? -1.376 -6.575 -7.804 1.00 95.19 77 LEU A N 1
ATOM 580 C CA . LEU A 1 77 ? -1.918 -6.132 -9.092 1.00 95.19 77 LEU A CA 1
ATOM 581 C C . LEU A 1 77 ? -0.972 -5.144 -9.782 1.00 95.19 77 LEU A C 1
ATOM 583 O O . LEU A 1 77 ? -0.757 -5.247 -10.991 1.00 95.19 77 LEU A O 1
ATOM 587 N N . LEU A 1 78 ? -0.349 -4.254 -9.004 1.00 94.12 78 LEU A N 1
ATOM 588 C CA . LEU A 1 78 ? 0.623 -3.273 -9.466 1.00 94.12 78 LEU A CA 1
ATOM 589 C C . LEU A 1 78 ? 1.870 -3.920 -10.056 1.00 94.12 78 LEU A C 1
ATOM 591 O O . LEU A 1 78 ? 2.251 -3.565 -11.171 1.00 94.12 78 LEU A O 1
ATOM 595 N N . MET A 1 79 ? 2.455 -4.918 -9.396 1.00 94.19 79 MET A N 1
ATOM 596 C CA . MET A 1 79 ? 3.589 -5.659 -9.965 1.00 94.19 79 MET A CA 1
ATOM 597 C C . MET A 1 79 ? 3.222 -6.344 -11.287 1.00 94.19 79 MET A C 1
ATOM 599 O O . MET A 1 79 ? 3.974 -6.246 -12.264 1.00 94.19 79 MET A O 1
ATOM 603 N N . LEU A 1 80 ? 2.050 -6.987 -11.326 1.00 93.25 80 LEU A N 1
ATOM 604 C CA . LEU A 1 80 ? 1.553 -7.713 -12.497 1.00 93.25 80 LEU A CA 1
ATOM 605 C C . LEU A 1 80 ? 1.126 -6.789 -13.648 1.00 93.25 80 LEU A C 1
ATOM 607 O O . LEU A 1 80 ? 1.011 -7.245 -14.783 1.00 93.25 80 LEU A O 1
ATOM 611 N N . GLY A 1 81 ? 0.904 -5.499 -13.385 1.00 90.00 81 GLY A N 1
ATOM 612 C CA . GLY A 1 81 ? 0.388 -4.566 -14.385 1.00 90.00 81 GLY A CA 1
ATOM 613 C C . GLY A 1 81 ? -1.067 -4.846 -14.775 1.00 90.00 81 GLY A C 1
ATOM 614 O O . GLY A 1 81 ? -1.472 -4.519 -15.889 1.00 90.00 81 GLY A O 1
ATOM 615 N N . LEU A 1 82 ? -1.864 -5.425 -13.870 1.00 87.81 82 LEU A N 1
ATOM 616 C CA . LEU A 1 82 ? -3.283 -5.726 -14.091 1.00 87.81 82 LEU A CA 1
ATOM 617 C C . LEU A 1 82 ? -4.191 -4.582 -13.628 1.00 87.81 82 LEU A C 1
ATOM 619 O O . LEU A 1 82 ? -3.907 -3.929 -12.631 1.00 87.81 82 LEU A O 1
ATOM 623 N N . LEU A 1 83 ? -5.310 -4.372 -14.331 1.00 85.12 83 LEU A N 1
ATOM 624 C CA . LEU A 1 83 ? -6.284 -3.296 -14.066 1.00 85.12 83 LEU A CA 1
ATOM 625 C C . LEU A 1 83 ? -5.707 -1.870 -14.172 1.00 85.12 83 LEU A C 1
ATOM 627 O O . LEU A 1 83 ? -6.334 -0.908 -13.731 1.00 85.12 83 LEU A O 1
ATOM 631 N N . PHE A 1 84 ? -4.544 -1.714 -14.807 1.00 76.50 84 PHE A N 1
ATOM 632 C CA . PHE A 1 84 ? -4.015 -0.406 -15.175 1.00 76.50 84 PHE A CA 1
ATOM 633 C C . PHE A 1 84 ? -4.654 0.051 -16.474 1.00 76.50 84 PHE A C 1
ATOM 635 O O . PHE A 1 84 ? -4.772 -0.713 -17.433 1.00 76.50 84 PHE A O 1
ATOM 642 N N . ARG A 1 85 ? -5.030 1.329 -16.524 1.00 74.94 85 ARG A N 1
ATOM 643 C CA . ARG A 1 85 ? -5.349 1.972 -17.792 1.00 74.94 85 ARG A CA 1
ATOM 644 C C . ARG A 1 85 ? -4.044 2.075 -18.597 1.00 74.94 85 ARG A C 1
ATOM 646 O O . ARG A 1 85 ? -3.110 2.697 -18.089 1.00 74.94 85 ARG A O 1
ATOM 653 N N . PRO A 1 86 ? -3.957 1.508 -19.814 1.00 59.47 86 PRO A N 1
ATOM 654 C CA . PRO A 1 86 ? -2.826 1.772 -20.692 1.00 59.47 86 PRO A CA 1
ATOM 655 C C . PRO A 1 86 ? -2.754 3.283 -20.928 1.00 59.47 86 PRO A C 1
ATOM 657 O O . PRO A 1 86 ? -3.769 3.902 -21.260 1.00 59.47 86 PRO A O 1
ATOM 660 N N . VAL A 1 87 ? -1.589 3.886 -20.701 1.00 63.72 87 VAL A N 1
ATOM 661 C CA . VAL A 1 87 ? -1.340 5.256 -21.161 1.00 63.72 87 VAL A CA 1
ATOM 662 C C . VAL A 1 87 ? -1.267 5.202 -22.688 1.00 63.72 87 VAL A C 1
ATOM 664 O O . VAL A 1 87 ? -0.568 4.349 -23.232 1.00 63.72 87 VAL A O 1
ATOM 667 N N . LEU A 1 88 ? -2.071 6.050 -23.338 1.00 47.00 88 LEU A N 1
ATOM 668 C CA . LEU A 1 88 ? -2.089 6.264 -24.788 1.00 47.00 88 LEU A CA 1
ATOM 669 C C . LEU A 1 88 ? -0.872 7.077 -25.228 1.00 47.00 88 LEU A C 1
ATOM 671 O O . LEU A 1 88 ? -0.528 8.028 -24.488 1.00 47.00 88 LEU A O 1
#

Foldseek 3Di:
DDDPPVVVVVVVVVVVVLCVQLVQLCCLAPVPLVCQLVVPQVSQLVQQCCCVVVVDNPDSSVNSNVVSCCSNVVSVCSNVVHPDDDDD

Secondary structure (DSSP, 8-state):
---HHHHHHHHHHHHHHHHHHHHHHHIIIIIIIHHHHTSHHHHHHHHHHGGGGGT--S-HHHHHHHHHHHHHHHHHHHHHT-SPPPP-

Radius of gyration: 18.4 Å; chains: 1; bounding box: 37×22×56 Å